Protein AF-A0A8T3Q873-F1 (afdb_monomer)

Sequence (89 aa):
MPYVNVKECDSFDVALRRFKRACEKAGIPTKLRQMEFYEKPTSKRKRKRAAAVKRFQKKLAKERELYQRNARRVKQKEVRREYSREEQV

Structure (mmCIF, N/CA/C/O backbone):
data_AF-A0A8T3Q873-F1
#
_entry.id   AF-A0A8T3Q873-F1
#
loop_
_atom_site.group_PDB
_atom_site.id
_atom_site.type_symbol
_atom_site.label_atom_id
_atom_site.label_alt_id
_atom_site.l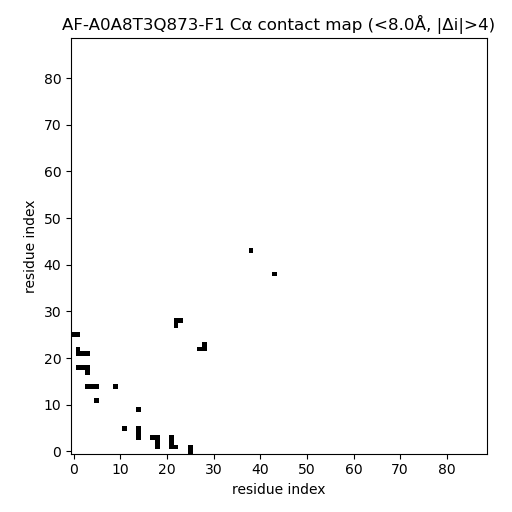abel_comp_id
_atom_site.label_asym_id
_atom_site.label_entity_id
_atom_site.label_seq_id
_atom_site.pdbx_PDB_ins_code
_atom_site.Cartn_x
_atom_site.Cartn_y
_atom_site.Cartn_z
_atom_site.occupancy
_atom_site.B_iso_or_equiv
_atom_site.auth_seq_id
_atom_site.auth_comp_id
_atom_site.auth_asym_id
_atom_site.auth_atom_id
_atom_site.pdbx_PDB_model_num
ATOM 1 N N . MET A 1 1 ? 4.941 -4.119 -20.414 1.00 79.06 1 MET A N 1
ATOM 2 C CA . MET A 1 1 ? 6.256 -4.127 -19.738 1.00 79.06 1 MET A CA 1
ATOM 3 C C . MET A 1 1 ? 6.705 -2.687 -19.527 1.00 79.06 1 MET A C 1
ATOM 5 O O . MET A 1 1 ? 6.298 -1.847 -20.320 1.00 79.06 1 MET A O 1
ATOM 9 N N . PRO A 1 2 ? 7.447 -2.376 -18.454 1.00 86.62 2 PRO A N 1
ATOM 10 C CA . PRO A 1 2 ? 7.920 -1.027 -18.179 1.00 86.62 2 PRO A CA 1
ATOM 11 C C . PRO A 1 2 ? 8.959 -0.627 -19.224 1.00 86.62 2 PRO A C 1
ATOM 13 O O . PRO A 1 2 ? 9.843 -1.408 -19.557 1.00 86.62 2 PRO A O 1
ATOM 16 N N . TYR A 1 3 ? 8.824 0.589 -19.734 1.00 87.94 3 TYR A N 1
ATOM 17 C CA . TYR A 1 3 ? 9.685 1.166 -20.754 1.00 87.94 3 TYR A CA 1
ATOM 18 C C . TYR A 1 3 ? 9.990 2.608 -20.351 1.00 87.94 3 TYR A C 1
ATOM 20 O O . TYR A 1 3 ? 9.101 3.312 -19.864 1.00 87.94 3 TYR A O 1
ATOM 28 N N . VAL A 1 4 ? 11.249 3.023 -20.480 1.00 88.19 4 VAL A N 1
ATOM 29 C CA . VAL A 1 4 ? 11.713 4.359 -20.093 1.00 88.19 4 VAL A CA 1
ATOM 30 C C . VAL A 1 4 ? 12.613 4.897 -21.191 1.00 88.19 4 VAL A C 1
ATOM 32 O O . VAL A 1 4 ? 13.644 4.303 -21.488 1.00 88.19 4 VAL A O 1
ATOM 35 N N . ASN A 1 5 ? 12.226 6.043 -21.746 1.00 86.31 5 ASN A N 1
ATOM 36 C CA . ASN A 1 5 ? 13.053 6.795 -22.680 1.00 86.31 5 ASN A CA 1
ATOM 37 C C . ASN A 1 5 ? 14.125 7.565 -21.914 1.00 86.31 5 ASN A C 1
ATOM 39 O O . ASN A 1 5 ? 13.811 8.296 -20.969 1.00 86.31 5 ASN A O 1
ATOM 43 N N . VAL A 1 6 ? 15.377 7.406 -22.334 1.00 86.50 6 VAL A N 1
ATOM 44 C CA . VAL A 1 6 ? 16.516 8.168 -21.818 1.00 86.50 6 VAL A CA 1
ATOM 45 C C . VAL A 1 6 ? 16.728 9.364 -22.739 1.00 86.50 6 VAL A C 1
ATOM 47 O O . VAL A 1 6 ? 16.825 9.189 -23.949 1.00 86.50 6 VAL A O 1
ATOM 50 N N . LYS A 1 7 ? 16.738 10.579 -22.182 1.00 82.25 7 LYS A N 1
ATOM 51 C CA . LYS A 1 7 ? 17.101 11.790 -22.930 1.00 82.25 7 LYS A CA 1
ATOM 52 C C . LYS A 1 7 ? 18.616 11.979 -22.880 1.00 82.25 7 LYS A C 1
ATOM 54 O O . LYS A 1 7 ? 19.231 11.625 -21.882 1.00 82.25 7 LYS A O 1
ATOM 59 N N . GLU A 1 8 ? 19.188 12.598 -23.908 1.00 74.50 8 GLU A N 1
ATOM 60 C CA . GLU A 1 8 ? 20.642 12.788 -24.058 1.00 74.50 8 GLU A CA 1
ATOM 61 C C . GLU A 1 8 ? 21.292 13.594 -22.915 1.00 74.50 8 GLU A C 1
ATOM 63 O O . GLU A 1 8 ? 22.461 13.392 -22.613 1.00 74.50 8 GLU A O 1
ATOM 68 N N . CYS A 1 9 ? 20.534 14.454 -22.222 1.00 72.88 9 CYS A N 1
ATOM 69 C CA . CYS A 1 9 ? 21.029 15.223 -21.071 1.00 72.88 9 CYS A CA 1
ATOM 70 C C . CYS A 1 9 ? 20.788 14.557 -19.700 1.00 72.88 9 CYS A C 1
ATOM 72 O O . CYS A 1 9 ? 21.177 15.122 -18.677 1.00 72.88 9 CYS A O 1
ATOM 74 N N . ASP A 1 10 ? 20.104 13.409 -19.631 1.00 77.69 10 ASP A N 1
ATOM 75 C CA . ASP A 1 10 ? 19.874 12.711 -18.361 1.00 77.69 10 ASP A CA 1
ATOM 76 C C . ASP A 1 10 ? 21.062 11.779 -18.051 1.00 77.69 10 ASP A C 1
ATOM 78 O O . ASP A 1 10 ? 21.450 10.949 -18.870 1.00 77.69 10 ASP A O 1
ATOM 82 N N . SER A 1 11 ? 21.595 11.845 -16.827 1.00 85.19 11 SER A N 1
ATOM 83 C CA . SER A 1 11 ? 22.557 10.842 -16.347 1.00 85.19 11 SER A CA 1
ATOM 84 C C . SER A 1 11 ? 21.912 9.449 -16.279 1.00 85.19 11 SER A C 1
ATOM 86 O O . SER A 1 11 ? 20.748 9.300 -15.881 1.00 85.19 11 SER A O 1
ATOM 88 N N . PHE A 1 12 ? 22.684 8.414 -16.619 1.00 84.88 12 PHE A N 1
ATOM 89 C CA . PHE A 1 12 ? 22.255 7.012 -16.622 1.00 84.88 12 PHE A CA 1
ATOM 90 C C . PHE A 1 12 ? 21.592 6.581 -15.303 1.00 84.88 12 PHE A C 1
ATOM 92 O O . PHE A 1 12 ? 20.547 5.926 -15.311 1.00 84.88 12 PHE A O 1
ATOM 99 N N . ASP A 1 13 ? 22.123 7.022 -14.161 1.00 88.88 13 ASP A N 1
ATOM 100 C CA . ASP A 1 13 ? 21.577 6.680 -12.842 1.00 88.88 13 ASP A CA 1
ATOM 101 C C . ASP A 1 13 ? 20.154 7.213 -12.636 1.00 88.88 13 ASP A C 1
ATOM 103 O O . ASP A 1 13 ? 19.306 6.585 -11.986 1.00 88.88 13 ASP A O 1
ATOM 107 N N . VAL A 1 14 ? 19.848 8.369 -13.229 1.00 89.88 14 VAL A N 1
ATOM 108 C CA . VAL A 1 14 ? 18.509 8.959 -13.181 1.00 89.88 14 VAL A CA 1
ATOM 109 C C . VAL A 1 14 ? 17.539 8.114 -14.002 1.00 89.88 14 VAL A C 1
ATOM 111 O O . VAL A 1 14 ? 16.437 7.819 -13.523 1.00 89.88 14 VAL A O 1
ATOM 114 N N . ALA A 1 15 ? 17.950 7.677 -15.192 1.00 90.12 15 ALA A N 1
ATOM 115 C CA . ALA A 1 15 ? 17.166 6.777 -16.031 1.00 90.12 15 ALA A CA 1
ATOM 116 C C . ALA A 1 15 ? 16.920 5.423 -15.347 1.00 90.12 15 ALA A C 1
ATOM 118 O O . ALA A 1 15 ? 15.772 4.972 -15.269 1.00 90.12 15 ALA A O 1
ATOM 119 N N . LEU A 1 16 ? 17.953 4.821 -14.751 1.00 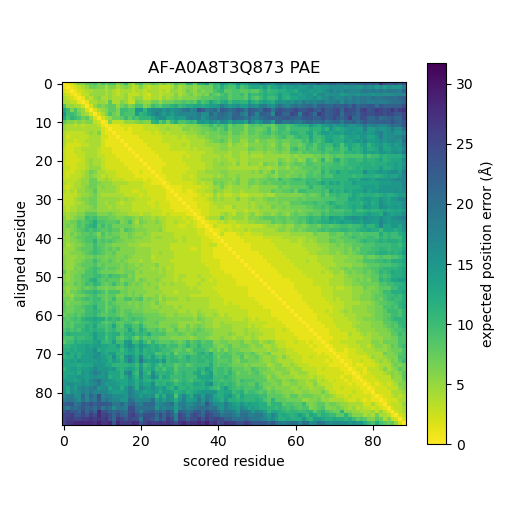91.06 16 LEU A N 1
ATOM 120 C CA . LEU A 1 16 ? 17.847 3.554 -14.026 1.00 91.06 16 LEU A CA 1
ATOM 121 C C . LEU A 1 16 ? 16.880 3.657 -12.842 1.00 91.06 16 LEU A C 1
ATOM 123 O O . LEU A 1 16 ? 16.048 2.774 -12.619 1.00 91.06 16 LEU A O 1
ATOM 127 N N . ARG A 1 17 ? 16.930 4.760 -12.091 1.00 91.88 17 ARG A N 1
ATOM 128 C CA . ARG A 1 17 ? 15.995 5.011 -10.988 1.00 91.88 17 ARG A CA 1
ATOM 129 C C . ARG A 1 17 ? 14.553 5.157 -11.479 1.00 91.88 17 ARG A C 1
ATOM 131 O O . ARG A 1 17 ? 13.641 4.633 -10.835 1.00 91.88 17 ARG A O 1
ATOM 138 N N . ARG A 1 18 ? 14.325 5.840 -12.608 1.00 90.56 18 ARG A N 1
ATOM 139 C CA . ARG A 1 18 ? 12.991 5.943 -13.234 1.00 90.56 18 ARG A CA 1
ATOM 140 C C . ARG A 1 18 ? 12.486 4.565 -13.668 1.00 90.56 18 ARG A C 1
ATOM 142 O O . ARG A 1 18 ? 11.331 4.241 -13.398 1.00 90.56 18 ARG A O 1
ATOM 149 N N . PHE A 1 19 ? 13.352 3.735 -14.244 1.00 91.75 19 PHE A N 1
ATOM 150 C CA . PHE A 1 19 ? 13.016 2.369 -14.641 1.00 91.75 19 PHE A CA 1
ATOM 151 C C . PHE A 1 19 ? 12.669 1.476 -13.446 1.00 91.75 19 PHE A C 1
ATOM 153 O O . PHE A 1 19 ? 11.614 0.843 -13.447 1.00 91.75 19 PHE A O 1
ATOM 160 N N . LYS A 1 20 ? 13.472 1.495 -12.373 1.00 92.88 20 LYS A N 1
ATOM 161 C CA . LYS A 1 20 ? 13.175 0.756 -11.131 1.00 92.88 20 LYS A CA 1
ATOM 162 C C . LYS A 1 20 ? 11.801 1.134 -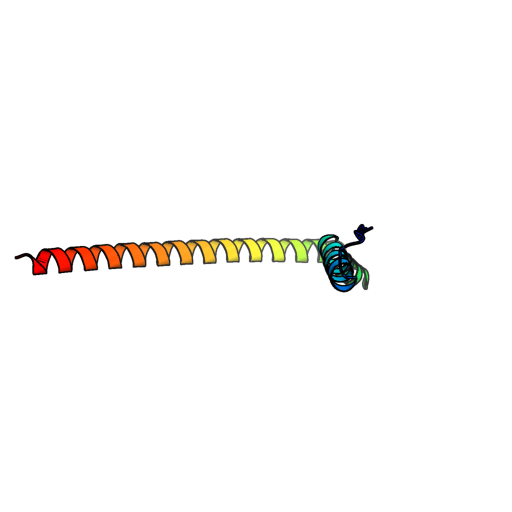10.566 1.00 92.88 20 LYS A C 1
ATOM 164 O O . LYS A 1 20 ? 10.983 0.255 -10.300 1.00 92.88 20 LYS A O 1
ATOM 169 N N . ARG A 1 21 ? 11.489 2.434 -10.503 1.00 92.81 21 ARG A N 1
ATOM 170 C CA . ARG A 1 21 ? 10.159 2.924 -10.094 1.00 92.81 21 ARG A CA 1
ATOM 171 C C . ARG A 1 21 ? 9.047 2.479 -11.045 1.00 92.81 21 ARG A C 1
ATOM 173 O O . ARG A 1 21 ? 7.951 2.174 -10.587 1.00 92.81 21 ARG A O 1
ATOM 180 N N . ALA A 1 22 ? 9.298 2.433 -12.353 1.00 93.25 22 ALA A N 1
ATOM 181 C CA . ALA A 1 22 ? 8.326 1.943 -13.328 1.00 93.25 22 ALA A CA 1
ATOM 182 C C . ALA A 1 22 ? 8.029 0.442 -13.136 1.00 93.25 22 ALA A C 1
ATOM 184 O O . ALA A 1 22 ? 6.864 0.047 -13.173 1.00 93.25 22 ALA A O 1
ATOM 185 N N . CYS A 1 23 ? 9.047 -0.379 -12.854 1.00 93.75 23 CYS A N 1
ATOM 186 C CA . CYS A 1 23 ? 8.893 -1.798 -12.511 1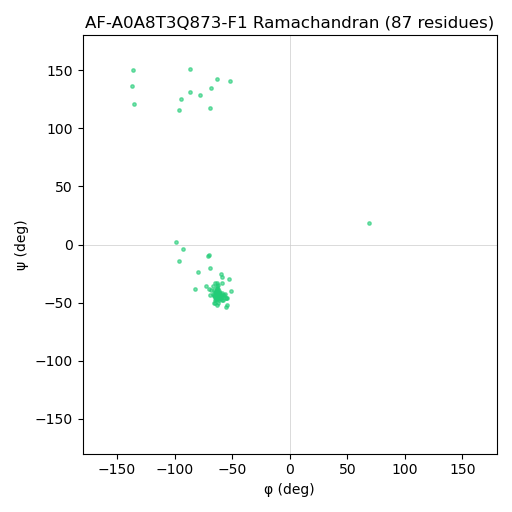.00 93.75 23 CYS A CA 1
ATOM 187 C C . CYS A 1 23 ? 8.105 -2.007 -11.209 1.00 93.75 23 CYS A C 1
ATOM 189 O O . CYS A 1 23 ? 7.223 -2.868 -11.149 1.00 93.75 23 CYS A O 1
ATOM 191 N N . GLU A 1 24 ? 8.394 -1.204 -10.181 1.00 93.31 24 GLU A N 1
ATOM 192 C CA . GLU A 1 24 ? 7.667 -1.214 -8.905 1.00 93.31 24 GLU A CA 1
ATOM 193 C C . GLU A 1 24 ? 6.209 -0.783 -9.081 1.00 93.31 24 GLU A C 1
ATOM 195 O O . GLU A 1 24 ? 5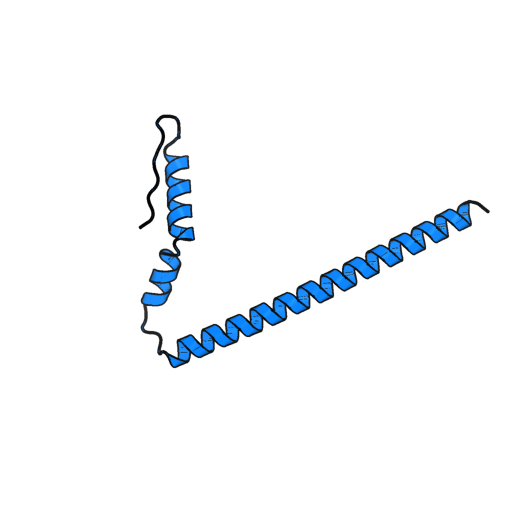.304 -1.459 -8.593 1.00 93.31 24 GLU A O 1
ATOM 200 N N . LYS A 1 25 ? 5.962 0.292 -9.839 1.00 92.06 25 LYS A N 1
ATOM 201 C CA . LYS A 1 25 ? 4.614 0.784 -10.157 1.00 92.06 25 LYS A CA 1
ATOM 202 C C . LYS A 1 25 ? 3.806 -0.244 -10.947 1.00 92.06 25 LYS A C 1
ATOM 204 O O . LYS A 1 25 ? 2.616 -0.407 -10.697 1.00 92.06 25 LYS A O 1
ATOM 209 N N . ALA A 1 26 ? 4.450 -0.954 -11.872 1.00 93.06 26 ALA A N 1
ATOM 210 C CA . ALA A 1 26 ? 3.844 -2.063 -12.601 1.00 93.06 26 ALA A CA 1
ATOM 211 C C . ALA A 1 26 ? 3.602 -3.306 -11.718 1.00 93.06 26 ALA A C 1
ATOM 213 O O . ALA A 1 26 ? 2.951 -4.251 -12.160 1.00 93.06 26 ALA A O 1
ATOM 214 N N . GLY A 1 27 ? 4.113 -3.329 -10.481 1.00 92.06 27 GLY A N 1
ATOM 215 C CA . GLY A 1 27 ? 3.883 -4.405 -9.519 1.00 92.06 27 GLY A CA 1
ATOM 216 C C . GLY A 1 27 ? 4.544 -5.732 -9.895 1.00 92.06 27 GLY A C 1
ATOM 217 O O . GLY A 1 27 ? 4.163 -6.769 -9.357 1.00 92.06 27 GLY A O 1
ATOM 218 N N . ILE A 1 28 ? 5.529 -5.720 -10.797 1.00 91.75 28 ILE A N 1
ATOM 219 C CA . ILE A 1 28 ? 6.245 -6.916 -11.272 1.00 91.75 28 ILE A CA 1
ATOM 220 C C . ILE A 1 28 ? 6.847 -7.729 -10.116 1.00 91.75 28 ILE A C 1
ATOM 222 O O . ILE A 1 28 ? 6.536 -8.919 -10.032 1.00 91.75 28 ILE A O 1
ATOM 226 N N . PRO A 1 29 ? 7.625 -7.141 -9.179 1.00 89.81 29 PRO A N 1
ATOM 227 C CA . PRO A 1 29 ? 8.197 -7.918 -8.076 1.00 89.81 29 PRO A CA 1
ATOM 228 C C . PRO A 1 29 ? 7.119 -8.482 -7.144 1.00 89.81 29 PRO A C 1
ATOM 230 O O . PRO A 1 29 ? 7.255 -9.581 -6.615 1.00 89.81 29 PRO A O 1
ATOM 233 N N . THR A 1 30 ? 6.012 -7.759 -6.959 1.00 91.44 30 THR A N 1
ATOM 234 C CA . THR A 1 30 ? 4.881 -8.234 -6.155 1.00 91.44 30 THR A CA 1
ATOM 235 C C . THR A 1 30 ? 4.163 -9.398 -6.830 1.00 91.44 30 THR A C 1
ATOM 237 O O . THR A 1 30 ? 3.760 -10.337 -6.150 1.00 91.44 30 THR A O 1
ATOM 240 N N . LYS A 1 31 ? 4.013 -9.354 -8.158 1.00 90.00 31 LYS A N 1
ATOM 241 C CA . LYS A 1 31 ? 3.406 -10.430 -8.942 1.00 90.00 31 LYS A CA 1
ATOM 242 C C . LYS A 1 31 ? 4.265 -11.693 -8.907 1.00 90.00 31 LYS A C 1
ATOM 244 O O . LYS A 1 31 ? 3.708 -12.760 -8.691 1.00 90.00 31 LYS A O 1
ATOM 249 N N . LEU A 1 32 ? 5.587 -11.565 -9.045 1.00 92.88 32 LEU A N 1
ATOM 250 C CA . LEU A 1 32 ? 6.519 -12.694 -8.932 1.00 92.88 32 LEU A CA 1
ATOM 251 C C . LEU A 1 32 ? 6.337 -13.424 -7.595 1.00 92.88 32 LEU A C 1
ATOM 253 O O . LEU A 1 32 ? 5.975 -14.595 -7.595 1.00 92.88 32 LEU A O 1
ATOM 257 N N . ARG A 1 33 ? 6.401 -12.696 -6.472 1.00 91.44 33 ARG A N 1
ATOM 258 C CA . ARG A 1 33 ? 6.194 -13.265 -5.125 1.00 91.44 33 ARG A CA 1
ATOM 259 C C . ARG A 1 33 ? 4.828 -13.923 -4.920 1.00 91.44 33 ARG A C 1
ATOM 261 O O . ARG A 1 33 ? 4.674 -14.804 -4.085 1.00 91.44 33 ARG A O 1
ATOM 268 N N . GLN A 1 34 ? 3.799 -13.469 -5.636 1.00 89.56 34 GLN A N 1
ATOM 269 C CA . GLN A 1 34 ? 2.465 -14.076 -5.575 1.00 89.56 34 GLN A CA 1
ATOM 270 C C . GLN A 1 34 ? 2.345 -15.345 -6.423 1.00 89.56 34 GLN A C 1
ATOM 272 O O . GLN A 1 34 ? 1.443 -16.138 -6.172 1.00 89.56 34 GLN A O 1
ATOM 277 N N . MET A 1 35 ? 3.192 -15.496 -7.443 1.00 90.00 35 MET A N 1
ATOM 278 C CA . MET A 1 35 ? 3.181 -16.621 -8.380 1.00 90.00 35 MET A CA 1
ATOM 279 C C . MET A 1 35 ? 4.171 -17.728 -8.006 1.00 90.00 35 MET A C 1
ATOM 281 O O . MET A 1 35 ? 4.040 -18.826 -8.532 1.00 90.00 35 MET A O 1
ATOM 285 N N . GLU A 1 36 ? 5.113 -17.466 -7.094 1.00 91.75 36 GLU A N 1
ATOM 286 C CA . GLU A 1 36 ? 6.083 -18.450 -6.580 1.00 91.75 36 GLU A CA 1
ATOM 287 C C . GLU A 1 36 ? 5.428 -19.736 -6.049 1.00 91.75 36 GLU A C 1
ATOM 289 O O . GLU A 1 36 ? 6.020 -20.807 -6.125 1.00 91.75 36 GLU A O 1
ATOM 294 N N . PHE A 1 37 ? 4.197 -19.656 -5.539 1.00 92.62 37 PHE A N 1
ATOM 295 C CA . PHE A 1 37 ? 3.444 -20.808 -5.052 1.00 92.62 37 PHE A CA 1
ATOM 296 C C . PHE A 1 37 ? 1.988 -20.760 -5.513 1.00 92.62 37 PHE A C 1
ATOM 298 O O . PHE A 1 37 ? 1.381 -19.695 -5.656 1.00 92.62 37 PHE A O 1
ATOM 305 N N . TYR A 1 38 ? 1.386 -21.937 -5.68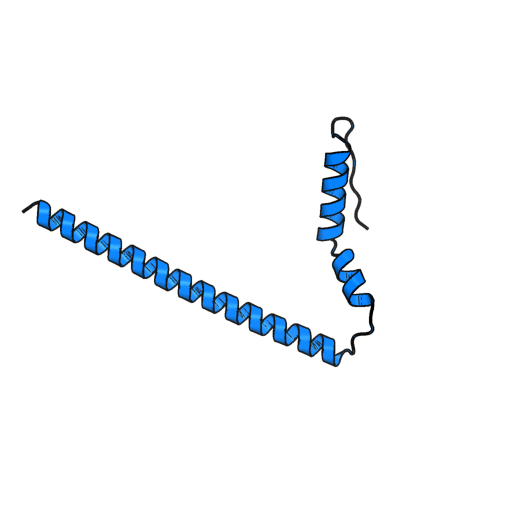9 1.00 93.88 38 TYR A N 1
ATOM 306 C CA . TYR A 1 38 ? -0.041 -22.025 -5.968 1.00 93.88 38 TYR A CA 1
ATOM 307 C C . TYR A 1 38 ? -0.860 -21.627 -4.734 1.00 93.88 38 TYR A C 1
ATOM 309 O O . TYR A 1 38 ? -0.843 -22.289 -3.695 1.00 93.88 38 TYR A O 1
ATOM 317 N N . GLU A 1 39 ? -1.638 -20.555 -4.860 1.00 93.06 39 GLU A N 1
ATOM 318 C CA . GLU A 1 39 ? -2.613 -20.163 -3.850 1.00 93.06 39 GLU A CA 1
ATOM 319 C C . GLU A 1 39 ? -4.004 -20.697 -4.217 1.00 93.06 39 GLU A C 1
ATOM 321 O O . GLU A 1 39 ? -4.619 -20.254 -5.191 1.00 93.06 39 GLU A O 1
ATOM 326 N N . LYS A 1 40 ? -4.547 -21.603 -3.389 1.00 95.38 40 LYS A N 1
ATOM 327 C CA . LYS A 1 40 ? -5.933 -22.081 -3.532 1.00 95.38 40 LYS A CA 1
ATOM 328 C C . LYS A 1 40 ? -6.911 -20.893 -3.608 1.00 95.38 40 LYS A C 1
ATOM 330 O O . LYS A 1 40 ? -6.783 -19.941 -2.826 1.00 95.38 40 LYS A O 1
ATOM 335 N N . PRO A 1 41 ? -7.958 -20.953 -4.454 1.00 95.12 41 PRO A N 1
ATOM 336 C CA . PRO A 1 41 ? -8.880 -19.832 -4.662 1.00 95.12 41 PRO A CA 1
ATOM 337 C C . PRO A 1 41 ? -9.583 -19.382 -3.373 1.00 95.12 41 PRO A C 1
ATOM 339 O O . PRO A 1 41 ? -9.826 -18.191 -3.173 1.00 95.12 41 PRO A O 1
ATOM 342 N N . THR A 1 42 ? -9.863 -20.312 -2.459 1.00 96.25 42 THR A N 1
ATOM 343 C CA . THR A 1 42 ? -10.441 -20.020 -1.140 1.00 96.25 42 THR A CA 1
ATOM 344 C C . THR A 1 42 ? -9.485 -19.228 -0.245 1.00 96.25 42 THR A C 1
ATOM 346 O O . THR A 1 42 ? -9.907 -18.254 0.382 1.00 96.25 42 THR A O 1
ATOM 349 N N . SER A 1 43 ? -8.195 -19.581 -0.231 1.00 94.31 43 SER A N 1
ATOM 350 C CA . SER A 1 43 ? -7.150 -18.866 0.516 1.00 94.31 43 SER A CA 1
ATOM 351 C C . SER A 1 43 ? -7.011 -17.424 0.021 1.00 94.31 43 SER A C 1
ATOM 353 O O . SER A 1 43 ? -7.104 -16.481 0.811 1.00 94.31 43 SER A O 1
ATOM 355 N N . LYS A 1 44 ? -6.987 -17.241 -1.307 1.00 93.50 44 LYS A N 1
ATOM 356 C CA . LYS A 1 44 ? -6.952 -15.921 -1.952 1.00 93.50 44 LYS A CA 1
ATOM 357 C C . LYS A 1 44 ? -8.141 -15.044 -1.551 1.00 93.50 44 LYS A C 1
ATOM 359 O O . LYS A 1 44 ? -7.969 -13.860 -1.248 1.00 93.50 44 LYS A O 1
ATOM 364 N N . ARG A 1 45 ? -9.357 -15.608 -1.517 1.00 95.94 45 ARG A N 1
ATOM 365 C CA . ARG A 1 45 ? -10.575 -14.898 -1.076 1.00 95.94 45 ARG A CA 1
ATOM 366 C C . ARG A 1 45 ? -10.497 -14.505 0.404 1.00 95.94 45 ARG A C 1
ATOM 368 O O . ARG A 1 45 ? -10.762 -13.347 0.733 1.00 95.94 45 ARG A O 1
ATOM 375 N N . LYS A 1 46 ? -10.080 -15.424 1.284 1.00 96.81 46 LYS A N 1
ATOM 376 C CA . LYS A 1 46 ? -9.918 -15.160 2.726 1.00 96.81 46 LYS A CA 1
ATOM 377 C C . LYS A 1 46 ? -8.884 -14.061 2.991 1.00 96.81 46 LYS A C 1
ATOM 379 O O . LYS A 1 46 ? -9.180 -13.112 3.718 1.00 96.81 46 LYS A O 1
ATOM 384 N N . ARG A 1 47 ? -7.720 -14.126 2.336 1.00 94.12 47 ARG A N 1
ATOM 385 C CA . ARG A 1 47 ? -6.649 -13.121 2.439 1.00 94.12 47 ARG A CA 1
ATOM 386 C C . ARG A 1 47 ? -7.136 -11.725 2.045 1.00 94.12 47 ARG A C 1
ATOM 388 O O . ARG A 1 47 ? -6.923 -10.765 2.786 1.00 94.12 47 ARG A O 1
ATOM 395 N N . LYS A 1 48 ? -7.841 -11.611 0.912 1.00 94.88 48 LYS A N 1
ATOM 396 C CA . LYS A 1 48 ? -8.414 -10.338 0.441 1.00 94.88 48 LYS A CA 1
ATOM 397 C C . LYS A 1 48 ? -9.446 -9.766 1.415 1.00 94.88 48 LYS A C 1
ATOM 399 O O . LYS A 1 48 ? -9.385 -8.576 1.718 1.00 94.88 48 LYS A O 1
ATOM 404 N N . ARG A 1 49 ? -10.352 -10.600 1.941 1.00 96.62 49 ARG A N 1
ATOM 405 C CA . ARG A 1 49 ? -11.370 -10.171 2.916 1.00 96.62 49 ARG A CA 1
ATOM 406 C C . ARG A 1 49 ? -10.730 -9.651 4.203 1.00 96.62 49 ARG A C 1
ATOM 408 O O . ARG A 1 49 ? -11.069 -8.560 4.648 1.00 96.62 49 ARG A O 1
ATOM 415 N N . ALA A 1 50 ? -9.762 -10.381 4.757 1.00 97.12 50 ALA A N 1
ATOM 416 C CA . ALA A 1 50 ? -9.045 -9.958 5.959 1.00 97.12 50 ALA A CA 1
ATOM 417 C C . ALA A 1 50 ? -8.292 -8.631 5.748 1.00 97.12 50 ALA A C 1
ATOM 419 O O . ALA A 1 50 ? -8.339 -7.745 6.602 1.00 97.12 50 ALA A O 1
ATOM 420 N N . ALA A 1 51 ? -7.643 -8.457 4.591 1.00 96.75 51 ALA A N 1
ATOM 421 C CA . ALA A 1 51 ? -6.973 -7.206 4.247 1.00 96.75 51 ALA A CA 1
ATOM 422 C C . ALA A 1 51 ? -7.954 -6.025 4.137 1.00 96.75 51 ALA A C 1
ATOM 424 O O . ALA A 1 51 ? -7.636 -4.931 4.604 1.00 96.75 51 ALA A O 1
ATOM 425 N N . ALA A 1 52 ? -9.142 -6.231 3.560 1.00 96.94 52 ALA A N 1
ATOM 426 C CA . ALA A 1 52 ? -10.171 -5.197 3.455 1.00 96.94 52 ALA A CA 1
ATOM 427 C C . ALA A 1 52 ? -10.687 -4.757 4.836 1.00 96.94 52 ALA A C 1
ATOM 429 O O . ALA A 1 52 ? -10.714 -3.561 5.125 1.00 96.94 52 ALA A O 1
ATOM 430 N N . VAL A 1 53 ? -10.997 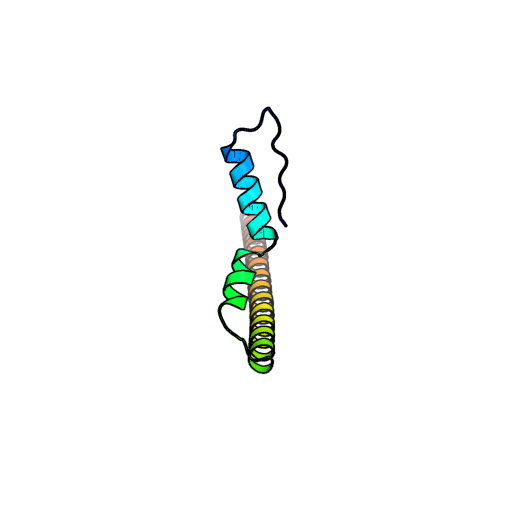-5.717 5.715 1.00 97.94 53 VAL A N 1
ATOM 431 C CA . VAL A 1 53 ? -11.441 -5.443 7.093 1.00 97.94 53 VAL A CA 1
ATOM 432 C C . VAL A 1 53 ? -10.381 -4.650 7.861 1.00 97.94 53 VAL A C 1
ATOM 434 O O . VAL A 1 53 ? -10.691 -3.606 8.432 1.00 97.94 53 VAL A O 1
ATOM 437 N N . LYS A 1 54 ? -9.109 -5.070 7.806 1.00 97.38 54 LYS A N 1
ATOM 438 C CA . LYS A 1 54 ? -8.009 -4.349 8.471 1.00 97.38 54 LYS A CA 1
ATOM 439 C C . LYS A 1 54 ? -7.827 -2.925 7.937 1.00 97.38 54 LYS A C 1
ATOM 441 O O . LYS A 1 54 ? -7.589 -2.002 8.714 1.00 97.38 54 LYS A O 1
ATOM 446 N N . ARG A 1 55 ? -7.948 -2.717 6.618 1.00 97.12 55 ARG A N 1
ATOM 447 C CA . ARG A 1 55 ? -7.881 -1.373 6.009 1.00 97.12 55 ARG A CA 1
ATOM 448 C C . ARG A 1 55 ? -9.003 -0.468 6.514 1.00 97.12 55 ARG A C 1
ATOM 450 O O . ARG A 1 55 ? -8.738 0.689 6.831 1.00 97.12 55 ARG A O 1
ATOM 457 N N . PHE A 1 56 ? -10.220 -0.995 6.615 1.00 97.44 56 PHE A N 1
ATOM 458 C CA . PHE A 1 56 ? -11.369 -0.254 7.128 1.00 97.44 56 PHE A CA 1
ATOM 459 C C . PHE A 1 56 ? -11.198 0.119 8.605 1.00 97.44 56 PHE A C 1
ATOM 461 O O . PHE A 1 56 ? -11.323 1.289 8.959 1.00 97.44 56 PHE A O 1
ATOM 468 N N . GLN A 1 57 ? -10.796 -0.837 9.446 1.00 97.31 57 GLN A N 1
ATOM 469 C CA . GLN A 1 57 ? -10.508 -0.587 10.863 1.00 97.31 57 GLN A CA 1
ATOM 470 C C . GLN A 1 57 ? -9.432 0.493 11.048 1.00 97.31 57 GLN A C 1
ATOM 472 O O . GLN A 1 57 ? -9.602 1.407 11.852 1.00 97.31 57 GLN A O 1
ATOM 477 N N . LYS A 1 58 ? -8.354 0.447 10.253 1.00 96.81 58 LYS A N 1
ATOM 478 C CA . LYS A 1 58 ? -7.302 1.473 10.282 1.00 96.81 58 LYS A CA 1
ATOM 479 C C . LYS A 1 58 ? -7.823 2.857 9.877 1.00 96.81 58 LYS A C 1
ATOM 481 O O . LYS A 1 58 ? -7.394 3.852 10.456 1.00 96.81 58 LYS A O 1
ATOM 486 N N . LYS A 1 59 ? -8.733 2.932 8.896 1.00 96.69 59 LYS A N 1
ATOM 487 C CA . LYS A 1 59 ? -9.364 4.195 8.477 1.00 96.69 59 LYS A CA 1
ATOM 488 C C . LYS A 1 59 ? -10.164 4.809 9.629 1.00 96.69 59 LYS A C 1
ATOM 490 O O . LYS A 1 59 ? -9.920 5.964 9.961 1.00 96.69 59 LYS A O 1
ATOM 495 N N . LEU A 1 60 ? -11.033 4.024 10.265 1.00 96.75 60 LEU A N 1
ATOM 496 C CA . LEU A 1 60 ? -11.845 4.477 11.399 1.00 96.75 60 LEU A CA 1
ATOM 497 C C . LEU A 1 60 ? -10.989 4.927 12.588 1.00 96.75 60 LEU A C 1
ATOM 499 O O . LEU A 1 60 ? -11.254 5.966 13.186 1.00 96.75 60 LEU A O 1
ATOM 503 N N . ALA A 1 61 ? -9.932 4.176 12.912 1.00 95.88 61 ALA A N 1
ATOM 504 C CA . ALA A 1 61 ? -9.013 4.547 13.985 1.00 95.88 61 ALA A CA 1
ATOM 505 C C . ALA A 1 61 ? -8.348 5.908 13.718 1.00 95.88 61 ALA A C 1
ATOM 507 O O . ALA A 1 61 ? -8.316 6.762 14.602 1.00 95.88 61 ALA A O 1
ATOM 508 N N . LYS A 1 62 ? -7.885 6.135 12.482 1.00 95.81 62 LYS A N 1
ATOM 509 C CA . LYS A 1 62 ? -7.271 7.405 12.073 1.00 95.81 62 LYS A CA 1
ATOM 510 C C . LYS A 1 62 ? -8.266 8.566 12.104 1.00 95.81 62 LYS A C 1
ATOM 512 O O . LYS A 1 62 ? -7.909 9.669 12.501 1.00 95.81 62 LYS A O 1
ATOM 517 N N . GLU A 1 63 ? -9.505 8.330 11.690 1.00 94.94 63 GLU A N 1
ATOM 518 C CA . GLU A 1 63 ? -10.574 9.331 11.726 1.00 94.94 63 GLU A CA 1
ATOM 519 C C . GLU A 1 63 ? -10.919 9.739 13.164 1.00 94.94 63 GLU A C 1
ATOM 521 O O . GLU A 1 63 ? -10.975 10.929 13.478 1.00 94.94 63 GLU A O 1
ATOM 526 N N . ARG A 1 64 ? -11.026 8.756 14.067 1.00 95.06 64 ARG A N 1
ATOM 527 C CA . ARG A 1 64 ? -11.218 8.987 15.503 1.00 95.06 64 ARG A CA 1
ATOM 528 C C . ARG A 1 64 ? -10.074 9.800 16.108 1.00 95.06 64 ARG A C 1
ATOM 530 O O . ARG A 1 64 ? -10.328 10.748 16.849 1.00 95.06 64 ARG A O 1
ATOM 537 N N . GLU A 1 65 ? -8.830 9.450 15.791 1.00 94.75 65 GLU A N 1
ATOM 538 C CA . GLU A 1 65 ? -7.644 10.185 16.242 1.00 94.75 65 GLU A CA 1
ATOM 539 C C . GLU A 1 65 ? -7.680 11.646 15.769 1.00 94.75 65 GLU A C 1
ATOM 541 O O . GLU A 1 65 ? -7.445 12.569 16.551 1.00 94.75 65 GLU A O 1
ATOM 546 N N . LEU A 1 66 ? -8.031 11.871 14.501 1.00 94.00 66 LEU A N 1
ATOM 547 C CA . LEU A 1 66 ? -8.101 13.206 13.912 1.00 94.00 66 LEU A CA 1
ATOM 548 C C . LEU A 1 66 ? -9.182 14.063 14.582 1.00 94.00 66 LEU A C 1
ATOM 550 O O . LEU A 1 66 ? -8.933 15.226 14.904 1.00 94.00 66 LEU A O 1
ATOM 554 N N . TYR A 1 67 ? -10.351 13.477 14.852 1.00 92.44 67 TYR A N 1
ATOM 555 C CA . TYR A 1 67 ? -11.431 14.137 15.582 1.00 92.44 67 TYR A CA 1
ATOM 556 C C . TYR A 1 67 ? -10.998 14.525 17.001 1.00 92.44 67 TYR A C 1
ATOM 558 O O . TYR A 1 67 ? -11.150 15.677 17.407 1.00 92.44 67 TYR A O 1
ATOM 566 N N . GLN A 1 68 ? -10.369 13.601 17.732 1.00 91.38 68 GLN A N 1
ATOM 567 C CA . GLN A 1 68 ? -9.845 13.875 19.073 1.00 91.38 68 GLN A CA 1
ATOM 568 C C . GLN A 1 68 ? -8.776 14.973 19.062 1.00 91.38 68 GLN A C 1
ATOM 570 O O . GLN A 1 68 ? -8.794 15.866 19.910 1.00 91.38 68 GLN A O 1
ATOM 575 N N . ARG A 1 69 ? -7.860 14.951 18.088 1.00 92.00 69 ARG A N 1
ATOM 576 C CA . ARG A 1 69 ? -6.827 15.981 17.926 1.00 92.00 69 ARG A CA 1
ATOM 577 C C . ARG A 1 69 ? -7.434 17.355 17.642 1.00 92.00 69 ARG A C 1
ATOM 579 O O . ARG A 1 69 ? -6.979 18.349 18.207 1.00 92.00 69 ARG A O 1
ATOM 586 N N . ASN A 1 70 ? -8.455 17.416 16.792 1.00 92.88 70 ASN A N 1
ATOM 587 C CA . ASN A 1 70 ? -9.157 18.658 16.482 1.00 92.88 70 ASN A CA 1
ATOM 588 C C . ASN A 1 70 ? -9.911 19.198 17.702 1.00 92.88 70 ASN A C 1
ATOM 590 O O . ASN A 1 70 ? -9.760 20.375 18.015 1.00 92.88 70 ASN A O 1
ATOM 594 N N . ALA A 1 71 ? -10.616 18.344 18.447 1.00 90.12 71 ALA A N 1
ATOM 595 C CA . ALA A 1 71 ? -11.290 18.735 19.685 1.00 90.12 71 ALA A CA 1
ATOM 596 C C . ALA A 1 71 ? -10.306 19.300 20.726 1.00 90.12 71 ALA A C 1
ATOM 598 O O . ALA A 1 71 ? -10.571 20.333 21.335 1.00 90.12 71 ALA A O 1
ATOM 599 N N . ARG A 1 72 ? -9.126 18.680 20.882 1.00 90.75 72 ARG A N 1
ATOM 600 C CA . ARG A 1 72 ? -8.058 19.197 21.759 1.00 90.75 72 ARG A CA 1
ATOM 601 C C . ARG A 1 72 ? -7.556 20.574 21.321 1.00 90.75 72 ARG A C 1
ATOM 603 O O . ARG A 1 72 ? -7.362 21.441 22.165 1.00 90.75 72 ARG A O 1
ATOM 610 N N . ARG A 1 73 ? -7.371 20.793 20.013 1.00 89.62 73 ARG A N 1
ATOM 611 C CA . ARG A 1 73 ? -6.962 22.103 19.470 1.00 89.62 73 ARG A CA 1
ATOM 612 C C . ARG A 1 73 ? -8.005 23.189 19.715 1.00 89.62 73 ARG A C 1
ATOM 614 O O . ARG A 1 73 ? -7.618 24.321 19.980 1.00 89.62 73 ARG A O 1
ATOM 621 N N . VAL A 1 74 ? -9.292 22.868 19.582 1.00 89.75 74 VAL A N 1
ATOM 622 C CA . VAL A 1 74 ? -10.381 23.823 19.838 1.00 89.75 74 VAL A CA 1
ATOM 623 C C . VAL A 1 74 ? -10.396 24.207 21.314 1.00 89.75 74 VAL A C 1
ATOM 625 O O . VAL A 1 74 ? -10.262 25.389 21.610 1.00 89.75 74 VAL A O 1
ATOM 628 N N . LYS A 1 75 ? -10.377 23.218 22.217 1.00 87.06 75 LYS A N 1
ATOM 629 C CA . LYS A 1 75 ? -10.300 23.459 23.665 1.00 87.06 75 LYS A CA 1
ATOM 630 C C . LYS A 1 75 ? -9.101 24.323 24.059 1.00 87.06 75 LYS A C 1
ATOM 632 O O . LYS A 1 75 ? -9.253 25.285 24.792 1.00 87.06 75 LYS A O 1
ATOM 637 N N . GLN A 1 76 ? -7.907 24.043 23.528 1.00 81.12 76 GLN A N 1
ATOM 638 C CA . GLN A 1 76 ? -6.727 24.876 23.806 1.00 81.12 76 GLN A CA 1
ATOM 639 C C . GLN A 1 76 ? -6.870 26.319 23.304 1.00 81.12 76 GLN A C 1
ATOM 641 O O . GLN A 1 76 ? -6.359 27.240 23.935 1.00 81.12 76 GLN A O 1
ATOM 646 N N . LYS A 1 77 ? -7.536 26.536 22.162 1.00 85.19 77 LYS A N 1
ATOM 647 C CA . LYS A 1 77 ? -7.793 27.888 21.649 1.00 85.19 77 LYS A CA 1
ATOM 648 C C . LYS A 1 77 ? -8.805 28.644 22.503 1.00 85.19 77 LYS A C 1
ATOM 650 O O . LYS A 1 77 ? -8.641 29.847 22.653 1.00 85.19 77 LYS A O 1
ATOM 655 N N . GLU A 1 78 ? -9.833 27.966 23.001 1.00 85.19 78 GLU A N 1
ATOM 656 C CA . GLU A 1 78 ? -10.832 28.544 23.908 1.00 85.19 78 GLU A CA 1
ATOM 657 C C . GLU A 1 78 ? -10.173 28.973 25.211 1.00 85.19 78 GLU A C 1
ATOM 659 O O . GLU A 1 78 ? -10.192 30.155 25.526 1.00 85.19 78 GLU A O 1
ATOM 664 N N . VAL A 1 79 ? -9.434 28.062 25.842 1.00 87.44 79 VAL A N 1
ATOM 665 C CA . VAL A 1 79 ? -8.664 28.340 27.059 1.00 87.44 79 VAL A CA 1
ATOM 666 C C . VAL A 1 79 ? -7.708 29.524 26.857 1.00 87.44 79 VAL A C 1
ATOM 668 O O . VAL A 1 79 ? -7.682 30.454 27.652 1.00 87.44 79 VAL A O 1
ATOM 671 N N . ARG A 1 80 ? -6.965 29.573 25.740 1.00 84.31 80 ARG A N 1
ATOM 672 C CA . ARG A 1 80 ? -6.088 30.719 25.427 1.00 84.31 80 ARG A CA 1
ATOM 673 C C . ARG A 1 80 ? -6.857 32.038 25.251 1.00 84.31 80 ARG A C 1
ATOM 675 O O . ARG A 1 80 ? -6.321 33.096 25.563 1.00 84.31 80 ARG A O 1
ATOM 682 N N . ARG A 1 81 ? -8.071 31.997 24.693 1.00 83.12 81 ARG A N 1
ATOM 683 C CA . ARG A 1 81 ? -8.924 33.185 24.524 1.00 83.12 81 ARG A CA 1
ATOM 684 C C . ARG A 1 81 ? -9.499 33.661 25.854 1.00 83.12 81 ARG A C 1
ATOM 686 O O . ARG A 1 81 ? -9.644 34.865 26.016 1.00 83.12 81 ARG A O 1
ATOM 693 N N . GLU A 1 82 ? -9.824 32.742 26.755 1.00 80.44 82 GLU A N 1
ATOM 694 C CA . GLU A 1 82 ? -10.304 33.048 28.105 1.00 80.44 82 GLU A CA 1
ATOM 695 C C . GLU A 1 82 ? -9.210 33.733 28.925 1.00 80.44 82 GLU A C 1
ATOM 697 O O . GLU A 1 82 ? -9.429 34.856 29.364 1.00 80.44 82 GLU A O 1
ATOM 702 N N . TYR A 1 83 ? -7.996 33.172 28.973 1.00 78.19 83 TYR A N 1
ATOM 703 C CA . TYR A 1 83 ? -6.857 33.821 29.641 1.00 78.19 83 TYR A CA 1
ATOM 704 C C . TYR A 1 83 ? -6.572 35.231 29.104 1.00 78.19 83 TYR A C 1
ATOM 706 O O . TYR A 1 83 ? -6.372 36.166 29.867 1.00 78.19 83 TYR A O 1
ATOM 714 N N . SER A 1 84 ? -6.626 35.419 27.782 1.00 78.75 84 SER A N 1
ATOM 715 C CA . SER A 1 84 ? -6.408 36.739 27.176 1.00 78.75 84 SER A CA 1
ATOM 716 C C . SER A 1 84 ? -7.529 37.746 27.466 1.00 78.75 84 SER A C 1
ATOM 718 O O . SER A 1 84 ? -7.306 38.940 27.283 1.00 78.75 84 SER A O 1
ATOM 720 N N . ARG A 1 85 ? -8.734 37.293 27.840 1.00 78.31 85 ARG A N 1
ATOM 721 C CA . ARG A 1 85 ? -9.832 38.164 28.291 1.00 78.31 85 ARG A CA 1
ATOM 722 C C . ARG A 1 85 ? -9.684 38.522 29.765 1.00 78.31 85 ARG A C 1
ATOM 724 O O . ARG A 1 85 ? -9.978 39.653 30.122 1.00 78.31 85 ARG A O 1
ATOM 731 N N . GLU A 1 86 ? -9.240 37.574 30.585 1.00 73.69 86 GLU A N 1
ATOM 732 C CA . GLU A 1 86 ? -8.982 37.784 32.013 1.00 73.69 86 GLU A CA 1
ATOM 733 C C . GLU A 1 86 ? -7.805 38.740 32.251 1.00 73.69 86 GLU A C 1
ATOM 735 O O . GLU A 1 86 ? -7.876 39.563 33.148 1.00 73.69 86 GLU A O 1
ATOM 740 N N . GLU A 1 87 ? -6.766 38.710 31.410 1.00 71.75 87 GLU A N 1
ATOM 741 C CA . GLU A 1 87 ? -5.626 39.643 31.490 1.00 71.75 87 GLU A CA 1
ATOM 742 C C . GLU A 1 87 ? -5.954 41.094 31.071 1.00 71.75 87 GLU A C 1
ATOM 744 O O . GLU A 1 87 ? -5.118 41.981 31.241 1.00 71.75 87 GLU A O 1
ATOM 749 N N . GLN A 1 88 ? -7.130 41.354 30.486 1.00 59.31 88 GLN A N 1
ATOM 750 C CA . GLN A 1 88 ? -7.560 42.696 30.060 1.00 59.31 88 GLN A CA 1
ATOM 751 C C . GLN A 1 88 ? -8.498 43.401 31.060 1.00 59.31 88 GLN A C 1
ATOM 753 O O . GLN A 1 88 ? -8.943 44.513 30.768 1.00 59.31 88 GLN A O 1
ATOM 758 N N . VAL A 1 89 ? -8.799 42.775 32.204 1.00 51.34 89 VAL A N 1
ATOM 759 C CA . VAL A 1 89 ? -9.635 43.313 33.297 1.00 51.34 89 VAL A CA 1
ATOM 760 C C . VAL A 1 89 ? -8.764 43.598 34.512 1.00 51.34 89 VAL A C 1
ATOM 762 O O . VAL A 1 89 ? -8.935 44.692 35.092 1.00 51.34 89 VAL A O 1
#

Mean predicted aligned error: 7.98 Å

Radius of gyration: 25.75 Å; Cα contacts (8 Å, |Δi|>4): 19; chains: 1; bounding box: 34×65×57 Å

pLDDT: mean 89.36, std 8.09, range [51.34, 97.94]

Nearest PDB structures (foldseek):
  5iqr-assembly1_z  TM=9.526E-01  e=1.312E-05  Escherichia coli K-12
  5u4i-assembly1_u  TM=9.497E-01  e=1.422E-05  Escherichia coli K-12
  8rdw-assembly1_NV  TM=9.229E-01  e=1.211E-05  Psychrobacter urativorans
  7qv3-assembly1_b  TM=6.784E-01  e=7.445E-03  Bacillus subtilis subsp. subtilis str. 168

Solvent-accessible surface area (backbone atoms only — not comparable to full-atom values): 5257 Å² total; per-residue (Å²): 129,76,83,75,89,76,54,95,88,57,56,68,68,59,47,51,52,51,42,54,50,40,38,55,73,68,37,52,70,61,49,49,70,60,62,77,51,91,72,56,71,66,56,54,51,51,53,52,51,53,51,50,52,53,52,51,53,53,50,53,53,52,52,52,51,51,53,53,52,48,52,52,52,49,52,54,51,51,54,54,53,49,54,61,53,62,75,74,112

Secondary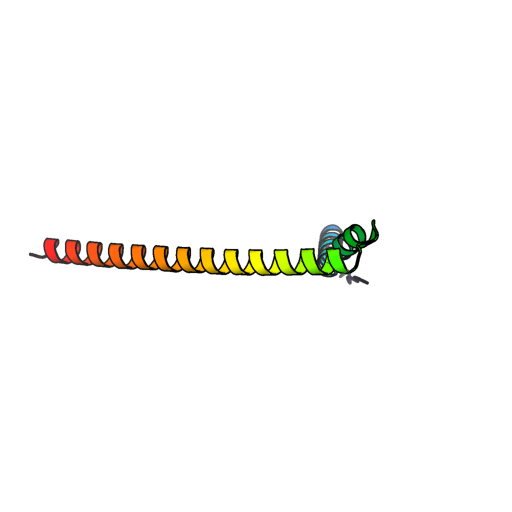 structure (DSSP, 8-state):
----PPPTTS-HHHHHHHHHHHHHHTTHHHHHHHHSS---HHHHHHHHHHHHHHHHHHHHHHHHHHHHHHHHHHHHHHHHHHHHHHTT-

Foldseek 3Di:
DFDFDDDPPDDPVVRVVVRVVSCVVVCV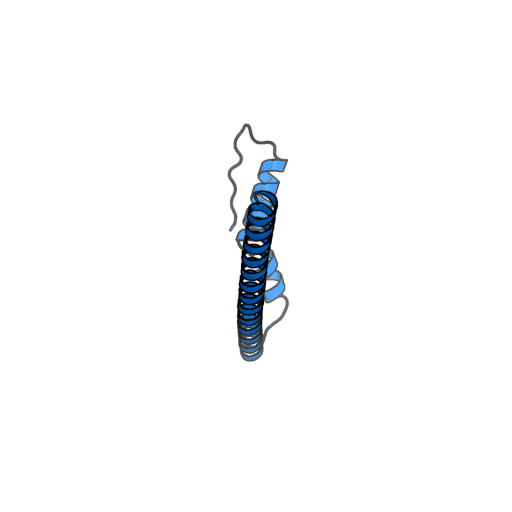VVVVVVPVDDDDPVNVVVVVVVVVVVVVVVVVVVVVVVVVVVVVVVVVVVVVVVVVVVVVD